Protein AF-A0A937GXF9-F1 (afdb_monomer_lite)

Foldseek 3Di:
DDDDPVVVVVVLVCCVPPPAQLSPQVCCVPPVVHALVSNLVSLCVQ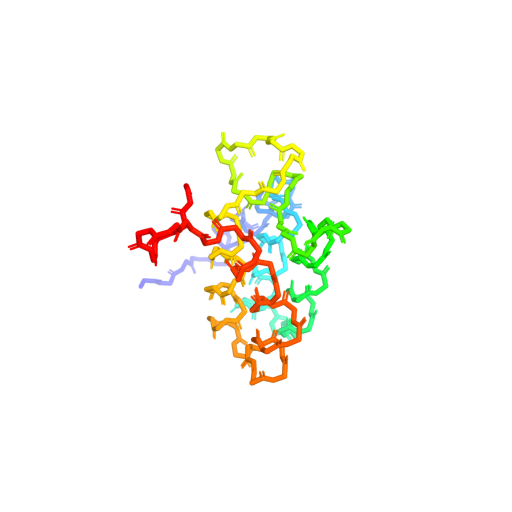ADPLLAGACCLDVVDRGSDGDPVSLVSSQVSCVVRVNDDPCCCVPRPVSNCVVQQDPVRDGD

pLDDT: mean 96.68, std 4.03, range [62.78, 98.69]

Sequence (108 aa):
MQLTSENFNKARGFILVNARMIERRLFHFYFEQGSAEGVYHALYAYRNEDGGFGHGMEPDTASPESQPLFSVMALETLDEVGYLNKEIILEDFMPYFEKITTDKGGIP

Radius of gyration: 15.86 Å; chains: 1; bounding box: 31×25×46 Å

Structure (mmCIF, N/CA/C/O backbone):
data_AF-A0A937GXF9-F1
#
_entry.id   AF-A0A937GXF9-F1
#
loop_
_atom_site.group_PDB
_atom_site.id
_atom_site.type_symbol
_atom_site.label_atom_id
_atom_site.label_alt_id
_atom_site.label_comp_id
_atom_site.label_asym_id
_atom_site.label_entity_id
_atom_site.label_seq_id
_atom_site.pdbx_PDB_ins_code
_atom_site.Cartn_x
_atom_site.Cartn_y
_atom_site.Cartn_z
_atom_site.occupancy
_atom_site.B_iso_or_equiv
_atom_site.auth_seq_id
_atom_site.auth_comp_id
_atom_site.auth_asym_id
_atom_site.auth_atom_id
_atom_site.pdbx_PDB_model_num
ATOM 1 N N . MET A 1 1 ? -12.379 -12.410 19.691 1.00 62.78 1 MET A N 1
ATOM 2 C CA . MET A 1 1 ? -12.259 -11.783 21.028 1.00 62.78 1 MET A CA 1
ATOM 3 C C . MET A 1 1 ? -12.432 -10.284 20.833 1.00 62.78 1 MET A C 1
ATOM 5 O O . MET A 1 1 ? -11.855 -9.781 19.883 1.00 62.78 1 MET A O 1
ATOM 9 N N . GLN A 1 2 ? -13.247 -9.601 21.640 1.00 84.62 2 GLN A N 1
ATOM 10 C CA . GLN A 1 2 ? -13.442 -8.145 21.542 1.00 84.62 2 GLN A CA 1
ATOM 11 C C . GLN A 1 2 ? -12.700 -7.453 22.691 1.00 84.62 2 GLN A C 1
ATOM 13 O O . GLN A 1 2 ? -12.759 -7.930 23.825 1.00 84.62 2 GLN A O 1
ATOM 18 N N . LEU A 1 3 ? -11.979 -6.366 22.402 1.00 92.25 3 LEU A N 1
ATOM 19 C CA . LEU A 1 3 ? -11.304 -5.562 23.426 1.00 92.25 3 LEU A CA 1
ATOM 20 C C . LEU A 1 3 ? -12.330 -4.760 24.239 1.00 92.25 3 LEU A C 1
ATOM 22 O O . LEU A 1 3 ? -13.384 -4.384 23.731 1.00 92.25 3 LEU A O 1
ATOM 26 N N . THR A 1 4 ? -12.004 -4.444 25.495 1.00 97.56 4 THR A N 1
ATOM 27 C CA . THR A 1 4 ? -12.739 -3.406 26.233 1.00 97.56 4 THR A CA 1
ATOM 28 C C . THR A 1 4 ? -12.528 -2.051 25.558 1.00 97.56 4 THR A C 1
ATOM 30 O O . THR A 1 4 ? -11.482 -1.822 24.946 1.00 97.56 4 THR A O 1
ATOM 33 N N . SER A 1 5 ? -13.473 -1.120 25.714 1.00 96.31 5 SER A N 1
ATOM 34 C CA . SER A 1 5 ? -13.348 0.230 25.143 1.00 96.31 5 SER A CA 1
ATOM 35 C C . SER A 1 5 ? -12.067 0.938 25.598 1.00 96.31 5 SER A C 1
ATOM 37 O O . SER A 1 5 ? -11.427 1.634 24.816 1.00 96.31 5 SER A O 1
ATOM 39 N N . GLU A 1 6 ? -11.647 0.722 26.849 1.00 97.94 6 GLU A N 1
ATOM 40 C CA . GLU A 1 6 ? -10.388 1.260 27.369 1.00 97.94 6 GLU A CA 1
ATOM 41 C C . GLU A 1 6 ? -9.167 0.692 26.630 1.00 97.94 6 GLU A C 1
ATOM 43 O O . GLU A 1 6 ? -8.311 1.453 26.175 1.00 97.94 6 GLU A O 1
ATOM 48 N N . ASN A 1 7 ? -9.086 -0.633 26.470 1.00 97.81 7 ASN A N 1
ATOM 49 C CA . ASN A 1 7 ? -7.961 -1.269 25.784 1.00 97.81 7 ASN A CA 1
ATOM 50 C C . ASN A 1 7 ? -7.946 -0.940 24.288 1.00 97.81 7 ASN A C 1
ATOM 52 O O . ASN A 1 7 ? -6.873 -0.724 23.728 1.00 97.81 7 ASN A O 1
ATOM 56 N N . PHE A 1 8 ? -9.119 -0.831 23.658 1.00 97.00 8 PHE A N 1
ATOM 57 C CA . PHE A 1 8 ? -9.236 -0.361 22.281 1.00 97.00 8 PHE A CA 1
ATOM 58 C C . PHE A 1 8 ? -8.681 1.060 22.131 1.00 97.00 8 PHE A C 1
ATOM 60 O O . PHE A 1 8 ? -7.850 1.303 21.262 1.00 97.00 8 PHE A O 1
ATOM 67 N N . ASN A 1 9 ? -9.057 1.987 23.017 1.00 97.50 9 ASN A N 1
ATOM 68 C CA . ASN A 1 9 ? -8.568 3.367 22.965 1.00 97.50 9 ASN A CA 1
ATOM 69 C C . ASN A 1 9 ? -7.052 3.470 23.191 1.00 97.50 9 ASN A C 1
ATOM 71 O O . ASN A 1 9 ? -6.395 4.286 22.543 1.00 97.50 9 ASN A O 1
ATOM 75 N N . LYS A 1 10 ? -6.475 2.624 24.057 1.00 98.06 10 LYS A N 1
ATOM 76 C CA . LYS A 1 10 ? -5.014 2.529 24.228 1.00 98.06 10 LYS A CA 1
ATOM 77 C C . LYS A 1 10 ? -4.328 2.036 22.951 1.00 98.06 10 LYS A C 1
ATOM 79 O O . LYS A 1 10 ? -3.367 2.661 22.510 1.00 98.06 10 LYS A O 1
ATOM 84 N N . ALA A 1 11 ? -4.839 0.967 22.335 1.00 97.06 11 ALA A N 1
ATOM 85 C CA . ALA A 1 11 ? -4.301 0.433 21.081 1.00 97.06 11 ALA A CA 1
ATOM 86 C C . ALA A 1 11 ? -4.414 1.449 19.932 1.00 97.06 11 ALA A C 1
ATOM 88 O O . ALA A 1 11 ? -3.433 1.714 19.239 1.00 97.06 11 ALA A O 1
ATOM 89 N N . ARG A 1 12 ? -5.580 2.094 19.797 1.00 97.62 12 ARG A N 1
ATOM 90 C CA . ARG A 1 12 ? -5.821 3.200 18.864 1.00 97.62 12 ARG A CA 1
ATOM 91 C C . ARG A 1 12 ? -4.791 4.312 19.041 1.00 97.62 12 ARG A C 1
ATOM 93 O O . ARG A 1 12 ? -4.147 4.712 18.077 1.00 97.62 12 ARG A O 1
ATOM 100 N N . GLY A 1 13 ? -4.615 4.803 20.269 1.00 98.31 13 GLY A N 1
ATOM 101 C CA . GLY A 1 13 ? -3.641 5.852 20.571 1.00 98.31 13 GLY A CA 1
ATOM 102 C C . GLY A 1 13 ? -2.213 5.441 20.210 1.00 98.31 13 GLY A C 1
ATOM 103 O O . GLY A 1 13 ? -1.493 6.216 19.587 1.00 98.31 13 GLY A O 1
ATOM 104 N N . PHE A 1 14 ? -1.824 4.204 20.528 1.00 98.38 14 PHE A N 1
ATOM 105 C CA . PHE A 1 14 ? -0.507 3.675 20.182 1.00 98.38 14 PHE A CA 1
ATOM 106 C C . PHE A 1 14 ? -0.262 3.663 18.666 1.00 98.38 14 PHE A C 1
ATOM 108 O O . PHE A 1 14 ? 0.778 4.156 18.227 1.00 98.38 14 PHE A O 1
ATOM 115 N N . ILE A 1 15 ? -1.218 3.171 17.869 1.00 98.12 15 ILE A N 1
ATOM 116 C CA . ILE A 1 15 ? -1.111 3.128 16.400 1.00 98.12 15 ILE A CA 1
ATOM 117 C C . ILE A 1 15 ? -1.025 4.542 15.822 1.00 98.12 15 ILE A C 1
ATOM 119 O O . ILE A 1 15 ? -0.123 4.834 15.039 1.00 98.12 15 ILE A O 1
ATOM 123 N N . LEU A 1 16 ? -1.919 5.445 16.238 1.00 97.06 16 LEU A N 1
ATOM 124 C CA . LEU A 1 16 ? -1.960 6.811 15.709 1.00 97.06 16 LEU A CA 1
ATOM 125 C C . LEU A 1 16 ? -0.695 7.622 16.023 1.00 97.06 16 LEU A C 1
ATOM 127 O O . LEU A 1 16 ? -0.359 8.529 15.264 1.00 97.06 16 LEU A O 1
ATOM 131 N N . VAL A 1 17 ? 0.007 7.306 17.114 1.00 98.19 17 VAL A N 1
ATOM 132 C CA . VAL A 1 17 ? 1.255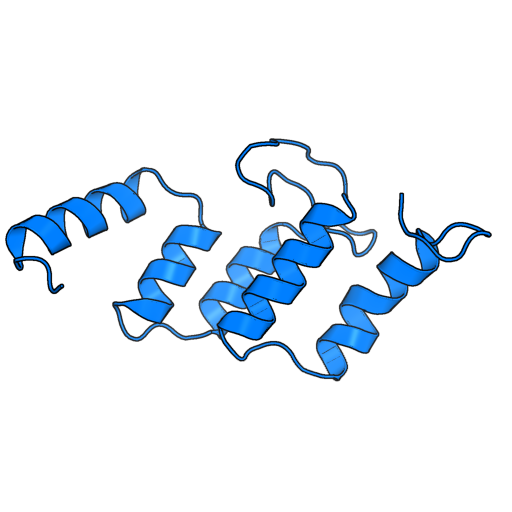 7.981 17.499 1.00 98.19 17 VAL A CA 1
ATOM 133 C C . VAL A 1 17 ? 2.479 7.348 16.835 1.00 98.19 17 VAL A C 1
ATOM 135 O O . VAL A 1 17 ? 3.336 8.082 16.345 1.00 98.19 17 VAL A O 1
ATOM 138 N N . ASN A 1 18 ? 2.567 6.014 16.791 1.00 97.75 18 ASN A N 1
ATOM 139 C CA . ASN A 1 18 ? 3.823 5.314 16.488 1.00 97.75 18 ASN A CA 1
ATOM 140 C C . ASN A 1 18 ? 3.871 4.662 15.103 1.00 97.75 18 ASN A C 1
ATOM 142 O O . ASN A 1 18 ? 4.957 4.503 14.557 1.00 97.75 18 ASN A O 1
ATOM 146 N N . ALA A 1 19 ? 2.731 4.271 14.529 1.00 97.06 19 ALA A N 1
ATOM 147 C CA . ALA A 1 19 ? 2.723 3.545 13.261 1.00 97.06 19 ALA A CA 1
ATOM 148 C C . ALA A 1 19 ? 2.984 4.480 12.067 1.00 97.06 19 ALA A C 1
ATOM 150 O O . ALA A 1 19 ? 2.854 5.707 12.197 1.00 97.06 19 ALA A O 1
ATOM 151 N N . ARG A 1 20 ? 3.325 3.925 10.896 1.00 96.06 20 ARG A N 1
ATOM 152 C CA . ARG A 1 20 ? 3.527 4.714 9.670 1.00 96.06 20 ARG A CA 1
ATOM 153 C C . ARG A 1 20 ? 2.177 5.165 9.116 1.00 96.06 20 ARG A C 1
ATOM 155 O O . ARG A 1 20 ? 1.114 4.762 9.593 1.00 96.06 20 ARG A O 1
ATOM 162 N N . MET A 1 21 ? 2.201 6.029 8.104 1.00 96.69 21 MET A N 1
ATOM 163 C CA . MET A 1 21 ? 0.963 6.564 7.530 1.00 96.69 21 MET A CA 1
ATOM 164 C C . MET A 1 21 ? 0.068 5.459 6.944 1.00 96.69 21 MET A C 1
ATOM 166 O O . MET A 1 21 ? -1.149 5.538 7.101 1.00 96.69 21 MET A O 1
ATOM 170 N N . ILE A 1 22 ? 0.661 4.417 6.348 1.00 97.31 22 ILE A N 1
ATOM 171 C CA . ILE A 1 22 ? -0.066 3.261 5.800 1.00 97.31 22 ILE A CA 1
ATOM 172 C C . ILE A 1 22 ? -0.887 2.578 6.903 1.00 97.31 22 ILE A C 1
ATOM 174 O O . ILE A 1 22 ? -2.110 2.513 6.796 1.00 97.31 22 ILE A O 1
ATOM 178 N N . GLU A 1 23 ? -0.264 2.179 8.017 1.00 97.81 23 GLU A N 1
ATOM 179 C CA . GLU A 1 23 ? -0.977 1.525 9.127 1.00 97.81 23 GLU A CA 1
ATOM 180 C C . GLU A 1 23 ? -2.030 2.430 9.771 1.00 97.81 23 GLU A C 1
ATOM 182 O O . GLU A 1 23 ? -3.090 1.954 10.172 1.00 97.81 23 GLU A O 1
ATOM 187 N N . ARG A 1 24 ? -1.782 3.744 9.865 1.00 98.25 24 ARG A N 1
ATOM 188 C CA . ARG A 1 24 ? -2.788 4.692 10.378 1.00 98.25 24 ARG A CA 1
ATOM 189 C C . ARG A 1 24 ? -4.021 4.734 9.479 1.00 98.25 24 ARG A C 1
ATOM 191 O O . ARG A 1 24 ? -5.141 4.801 9.984 1.00 98.25 24 ARG A O 1
ATOM 198 N N . ARG A 1 25 ? -3.836 4.690 8.156 1.00 98.31 25 ARG A N 1
ATOM 199 C CA . ARG A 1 25 ? -4.946 4.658 7.194 1.00 98.31 25 ARG A CA 1
ATOM 200 C C . ARG A 1 25 ? -5.647 3.309 7.168 1.00 98.31 25 ARG A C 1
ATOM 202 O O . ARG A 1 25 ? -6.873 3.302 7.127 1.00 98.31 25 ARG A O 1
ATOM 209 N N . LEU A 1 26 ? -4.912 2.206 7.293 1.00 98.38 26 LEU A N 1
ATOM 210 C CA . LEU A 1 26 ? -5.497 0.876 7.467 1.00 98.38 26 LEU A CA 1
ATOM 211 C C . LEU A 1 26 ? -6.322 0.796 8.755 1.00 98.38 26 LEU A C 1
ATOM 213 O O . LEU A 1 26 ? -7.443 0.302 8.731 1.00 98.38 26 LEU A O 1
ATOM 217 N N . PHE A 1 27 ? -5.832 1.353 9.866 1.00 98.38 27 PHE A N 1
ATOM 218 C CA . PHE A 1 27 ? -6.602 1.424 11.108 1.00 98.38 27 PHE A CA 1
ATOM 219 C C . PHE A 1 27 ? -7.904 2.210 10.918 1.00 98.38 27 PHE A C 1
ATOM 221 O O . PHE A 1 27 ? -8.974 1.746 11.310 1.00 98.38 27 PHE A O 1
ATOM 228 N N . HIS A 1 28 ? -7.823 3.378 10.279 1.00 98.25 28 HIS A N 1
ATOM 229 C CA . HIS A 1 28 ? -8.995 4.196 9.984 1.00 98.25 28 HIS A CA 1
ATOM 230 C C . HIS A 1 28 ? -10.004 3.443 9.096 1.00 98.25 28 HIS A C 1
ATOM 232 O O . HIS A 1 28 ? -11.201 3.472 9.372 1.00 98.25 28 HIS A O 1
ATOM 238 N N . PHE A 1 29 ? -9.533 2.714 8.078 1.00 98.62 29 PHE A N 1
ATOM 239 C CA . PHE A 1 29 ? -10.362 1.862 7.218 1.00 98.62 29 PHE A CA 1
ATOM 240 C C . PHE A 1 29 ? -11.064 0.747 8.010 1.00 98.62 29 PHE A C 1
ATOM 242 O O . PHE A 1 29 ? -12.291 0.675 8.016 1.00 98.62 29 PHE A O 1
ATOM 249 N N . TYR A 1 30 ? -10.307 -0.077 8.739 1.00 97.81 30 TYR A N 1
ATOM 250 C CA . TYR A 1 30 ? -10.851 -1.257 9.416 1.00 97.81 30 TYR A CA 1
ATOM 251 C C . TYR A 1 30 ? -11.696 -0.941 10.655 1.00 97.81 30 TYR A C 1
ATOM 253 O O . TYR A 1 30 ? -12.605 -1.704 10.981 1.00 97.81 30 TYR A O 1
ATOM 261 N N . PHE A 1 31 ? -11.408 0.154 11.365 1.00 97.00 31 PHE A N 1
ATOM 262 C CA . PHE A 1 31 ? -11.994 0.405 12.687 1.00 97.00 31 PHE A CA 1
ATOM 263 C C . PHE A 1 31 ? -12.751 1.730 12.814 1.00 97.00 31 PHE A C 1
ATOM 265 O O . PHE A 1 31 ? -13.487 1.902 13.786 1.00 97.00 31 PHE A O 1
ATOM 272 N N . GLU A 1 32 ? -12.610 2.660 11.865 1.00 96.50 32 GLU A N 1
ATOM 273 C CA . GLU A 1 32 ? -13.202 4.006 11.952 1.00 96.50 32 GLU A CA 1
ATOM 274 C C . GLU A 1 32 ? -14.021 4.399 10.713 1.00 96.50 32 GLU A C 1
ATOM 276 O O . GLU A 1 32 ? -14.293 5.578 10.507 1.00 96.50 32 GLU A O 1
ATOM 281 N N . GLN A 1 33 ? -14.465 3.419 9.914 1.00 97.06 33 GLN A N 1
ATOM 282 C CA . GLN A 1 33 ? -15.280 3.640 8.705 1.00 97.06 33 GLN A CA 1
ATOM 283 C C . GLN A 1 33 ? -14.578 4.526 7.659 1.00 97.06 33 GLN A C 1
ATOM 285 O O . GLN A 1 33 ? -15.215 5.262 6.904 1.00 97.06 33 GLN A O 1
ATOM 290 N N . GLY A 1 34 ? -13.247 4.466 7.619 1.00 97.62 34 GLY A N 1
ATOM 291 C CA . GLY A 1 34 ? -12.440 5.128 6.607 1.00 97.62 34 GLY A CA 1
ATOM 292 C C . GLY A 1 34 ? -12.639 4.556 5.208 1.00 97.62 34 GLY A C 1
ATOM 293 O O . GLY A 1 34 ? -12.997 3.394 5.046 1.00 97.62 34 GLY A O 1
ATOM 294 N N . SER A 1 35 ? -12.355 5.364 4.184 1.00 98.12 35 SER A N 1
ATOM 295 C CA . SER A 1 35 ? -12.377 4.910 2.792 1.00 98.12 35 SER A CA 1
ATOM 296 C C . SER A 1 35 ? -11.083 4.194 2.400 1.00 98.12 35 SER A C 1
ATOM 298 O O . SER A 1 35 ? -9.990 4.557 2.846 1.00 98.12 35 SER A O 1
ATOM 300 N N . ALA A 1 36 ? -11.205 3.219 1.498 1.00 98.50 36 ALA A N 1
ATOM 301 C CA . ALA A 1 36 ? -10.067 2.558 0.861 1.00 98.50 36 ALA A CA 1
ATOM 302 C C . ALA A 1 36 ? -9.192 3.546 0.056 1.00 98.50 36 ALA A C 1
ATOM 304 O O . ALA A 1 36 ? -7.974 3.409 0.018 1.00 98.50 36 ALA A O 1
ATOM 305 N N . GLU A 1 37 ? -9.789 4.614 -0.484 1.00 98.56 37 GLU A N 1
ATOM 306 C CA . GLU A 1 37 ? -9.080 5.722 -1.149 1.00 98.56 37 GLU A CA 1
ATOM 307 C C . GLU A 1 37 ? -8.033 6.387 -0.233 1.00 98.56 37 GLU A C 1
ATOM 309 O O . GLU A 1 37 ? -6.936 6.742 -0.666 1.00 98.56 37 GLU A O 1
ATOM 314 N N . GLY A 1 38 ? -8.320 6.498 1.069 1.00 98.44 38 GLY A N 1
ATOM 315 C CA . GLY A 1 38 ? -7.353 7.015 2.037 1.00 98.44 38 GLY A CA 1
ATOM 316 C C . GLY A 1 38 ? -6.122 6.117 2.198 1.00 98.44 38 GLY A C 1
ATOM 317 O O . GLY A 1 38 ? -5.025 6.629 2.426 1.00 98.44 38 GLY A O 1
ATOM 318 N N . VAL A 1 39 ? -6.293 4.798 2.073 1.00 98.69 39 VAL A N 1
ATOM 319 C CA . VAL A 1 39 ? -5.195 3.817 2.088 1.00 98.69 39 VAL A CA 1
ATOM 320 C C . VAL A 1 39 ? -4.405 3.904 0.787 1.00 98.69 39 VAL A C 1
ATOM 322 O O . VAL A 1 39 ? -3.184 4.029 0.838 1.00 98.69 39 VAL A O 1
ATOM 325 N N . TYR A 1 40 ? -5.096 3.951 -0.356 1.00 98.69 40 TYR A N 1
ATOM 326 C CA . TYR A 1 40 ? -4.493 4.153 -1.675 1.00 98.69 40 TYR A CA 1
ATOM 327 C C . TYR A 1 40 ? -3.550 5.362 -1.698 1.00 98.69 40 TYR A C 1
ATOM 329 O O . TYR A 1 40 ? -2.379 5.225 -2.044 1.00 98.69 40 TYR A O 1
ATOM 337 N N . HIS A 1 41 ? -4.003 6.534 -1.245 1.00 98.56 41 HIS A N 1
ATOM 338 C CA . HIS A 1 41 ? -3.156 7.729 -1.239 1.00 98.56 41 HIS A CA 1
ATOM 339 C C . HIS A 1 41 ? -1.945 7.612 -0.309 1.00 98.56 41 HIS A C 1
ATOM 341 O O . HIS A 1 41 ? -0.875 8.124 -0.636 1.00 98.56 41 HIS A O 1
ATOM 347 N N . ALA A 1 42 ? -2.089 6.950 0.843 1.00 98.06 42 ALA A N 1
ATOM 348 C CA . ALA A 1 42 ? -0.958 6.723 1.736 1.00 98.06 42 ALA A CA 1
ATOM 349 C C . ALA A 1 42 ? 0.063 5.751 1.140 1.00 98.06 42 ALA A C 1
ATOM 351 O O . ALA A 1 42 ? 1.251 5.989 1.310 1.00 98.06 42 ALA A O 1
ATOM 352 N N . LEU A 1 43 ? -0.380 4.710 0.429 1.00 97.69 43 LEU A N 1
ATOM 353 C CA . LEU A 1 43 ? 0.494 3.778 -0.287 1.00 97.69 43 LEU A CA 1
ATOM 354 C C . LEU A 1 43 ? 1.220 4.460 -1.447 1.00 97.69 43 LEU A C 1
ATOM 356 O O . LEU A 1 43 ? 2.436 4.355 -1.563 1.00 97.69 43 LEU A O 1
ATOM 360 N N . TYR A 1 44 ? 0.499 5.207 -2.285 1.00 98.19 44 TYR A N 1
ATOM 361 C CA . TYR A 1 44 ? 1.082 5.858 -3.464 1.00 98.19 44 TYR A CA 1
ATOM 362 C C . TYR A 1 44 ? 2.064 6.978 -3.113 1.00 98.19 44 TYR A C 1
ATOM 364 O O . TYR A 1 44 ? 2.878 7.351 -3.950 1.00 98.19 44 TYR A O 1
ATOM 372 N N . ALA A 1 45 ? 2.070 7.464 -1.868 1.00 97.94 45 ALA A N 1
ATOM 373 C CA . ALA A 1 45 ? 3.122 8.350 -1.375 1.00 97.94 45 ALA A CA 1
ATOM 374 C C . ALA A 1 45 ? 4.505 7.669 -1.272 1.00 97.94 45 ALA A C 1
ATOM 376 O O . ALA A 1 45 ? 5.508 8.366 -1.152 1.00 97.94 45 ALA A O 1
ATOM 377 N N . TYR A 1 46 ? 4.567 6.333 -1.325 1.00 97.94 46 TYR A N 1
ATOM 378 C CA . TYR A 1 46 ? 5.808 5.547 -1.343 1.00 97.94 46 TYR A CA 1
ATOM 379 C C . TYR A 1 46 ? 6.244 5.163 -2.768 1.00 97.94 46 TYR A C 1
ATOM 381 O O . TYR A 1 46 ? 7.249 4.472 -2.935 1.00 97.94 46 TYR A O 1
ATOM 389 N N . ARG A 1 47 ? 5.487 5.566 -3.796 1.00 98.12 47 ARG A N 1
ATOM 390 C CA . ARG A 1 47 ? 5.754 5.224 -5.196 1.00 98.12 47 ARG A CA 1
ATOM 391 C C . ARG A 1 47 ? 6.860 6.110 -5.774 1.00 98.12 47 ARG A C 1
ATOM 393 O O . ARG A 1 47 ? 6.798 7.331 -5.657 1.00 98.12 47 ARG A O 1
ATOM 400 N N . ASN A 1 48 ? 7.832 5.490 -6.432 1.00 98.50 48 ASN A N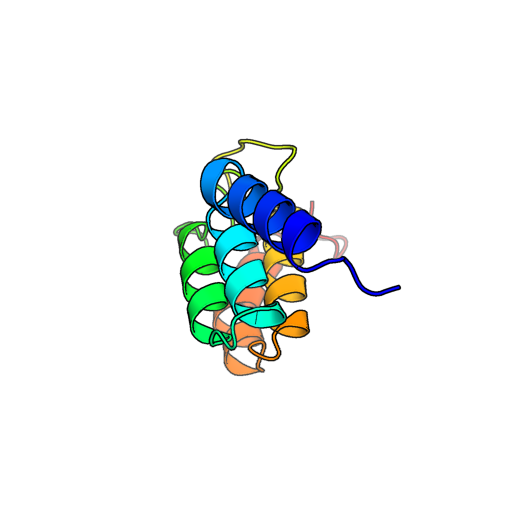 1
ATOM 401 C CA . ASN A 1 48 ? 8.934 6.160 -7.117 1.00 98.50 48 ASN A CA 1
ATOM 402 C C . ASN A 1 48 ? 8.596 6.457 -8.586 1.00 98.50 48 ASN A C 1
ATOM 404 O O . ASN A 1 48 ? 7.694 5.857 -9.175 1.00 98.50 48 ASN A O 1
ATOM 408 N N . GLU A 1 49 ? 9.369 7.355 -9.206 1.00 97.81 49 GLU A N 1
ATOM 409 C CA . GLU A 1 49 ? 9.213 7.736 -10.622 1.00 97.81 49 GLU A CA 1
ATOM 410 C C . GLU A 1 49 ? 9.389 6.557 -11.593 1.00 97.81 49 GLU A C 1
ATOM 412 O O . GLU A 1 49 ? 8.886 6.590 -12.714 1.00 97.81 49 GLU A O 1
ATOM 417 N N . ASP A 1 50 ? 10.087 5.500 -11.173 1.00 97.69 50 ASP A N 1
ATOM 418 C CA . ASP A 1 50 ? 10.310 4.302 -11.979 1.00 97.69 50 ASP A CA 1
ATOM 419 C C . ASP A 1 50 ? 9.132 3.312 -11.972 1.00 97.69 50 ASP A C 1
ATOM 421 O O . ASP A 1 50 ? 9.214 2.278 -12.638 1.00 97.69 50 ASP A O 1
ATOM 425 N N . GLY A 1 51 ? 8.059 3.630 -11.240 1.00 97.88 51 GLY A N 1
ATOM 426 C CA . GLY A 1 51 ? 6.858 2.812 -11.094 1.00 97.88 51 GLY A CA 1
ATOM 427 C C . GLY A 1 51 ? 6.923 1.775 -9.968 1.00 97.88 51 GLY A C 1
ATOM 428 O O . GLY A 1 51 ? 5.915 1.121 -9.698 1.00 97.88 51 GLY A O 1
ATOM 429 N N . GLY A 1 52 ? 8.071 1.627 -9.302 1.00 98.12 52 GLY A N 1
ATOM 430 C CA . GLY A 1 52 ? 8.216 0.791 -8.114 1.00 98.12 52 GLY A CA 1
ATOM 431 C C . GLY A 1 52 ? 7.833 1.526 -6.829 1.00 98.12 52 GLY A C 1
ATOM 432 O O . GLY A 1 52 ? 7.447 2.696 -6.839 1.00 98.12 52 GLY A O 1
ATOM 433 N N . PHE A 1 53 ? 7.945 0.831 -5.699 1.00 98.25 53 PHE A N 1
ATOM 434 C CA . PHE A 1 53 ? 7.702 1.392 -4.367 1.00 98.25 53 PHE A CA 1
ATOM 435 C C . PHE A 1 53 ? 8.975 1.332 -3.533 1.00 98.25 53 PHE A C 1
ATOM 437 O O . PHE A 1 53 ? 9.676 0.323 -3.582 1.00 98.25 53 PHE A O 1
ATOM 444 N N . GLY A 1 54 ? 9.233 2.399 -2.777 1.00 96.94 54 GLY A N 1
ATOM 445 C CA . GLY A 1 54 ? 10.435 2.651 -1.984 1.00 96.94 54 GLY A CA 1
ATOM 446 C C . GLY A 1 54 ? 10.106 3.281 -0.630 1.00 96.94 54 GLY A C 1
ATOM 447 O O . GLY A 1 54 ? 9.082 2.981 -0.024 1.00 96.94 54 GLY A O 1
ATOM 448 N N . HIS A 1 55 ? 10.978 4.164 -0.147 1.00 96.44 55 HIS A N 1
ATOM 449 C CA . HIS A 1 55 ? 10.776 5.028 1.030 1.00 96.44 55 HIS A CA 1
ATOM 450 C C . HIS A 1 55 ? 10.297 4.345 2.322 1.00 96.44 55 HIS A C 1
ATOM 452 O O . HIS A 1 55 ? 9.580 4.940 3.127 1.00 96.44 55 HIS A O 1
ATOM 458 N N . GLY A 1 56 ? 10.719 3.104 2.550 1.00 94.19 56 GLY A N 1
ATOM 459 C CA . GLY A 1 56 ? 10.293 2.328 3.711 1.00 94.19 56 GLY A CA 1
ATOM 460 C C . GLY A 1 56 ? 8.861 1.811 3.640 1.00 94.19 56 GLY A C 1
ATOM 461 O O . GLY A 1 56 ? 8.141 1.826 4.642 1.00 94.19 56 GLY A O 1
ATOM 462 N N . MET A 1 57 ? 8.453 1.384 2.443 1.00 95.69 57 MET A N 1
ATOM 463 C CA . MET A 1 57 ? 7.188 0.698 2.172 1.00 95.69 57 MET A CA 1
ATOM 464 C C . MET A 1 57 ? 7.047 -0.599 2.989 1.00 95.69 57 MET A C 1
ATOM 466 O O . MET A 1 57 ? 5.995 -0.851 3.579 1.00 95.69 57 MET A O 1
ATOM 470 N N . GLU A 1 58 ? 8.115 -1.381 3.125 1.00 93.56 58 GLU A N 1
ATOM 471 C CA . GLU A 1 58 ? 8.185 -2.509 4.061 1.00 93.56 58 GLU A CA 1
ATOM 472 C C . GLU A 1 58 ? 8.756 -2.010 5.412 1.00 93.56 58 GLU A C 1
ATOM 474 O O . GLU A 1 58 ? 9.706 -1.225 5.420 1.00 93.56 58 GLU A O 1
ATOM 479 N N . PRO A 1 59 ? 8.129 -2.341 6.559 1.00 91.31 59 PRO A N 1
ATOM 480 C CA . PRO A 1 59 ? 8.451 -1.721 7.849 1.00 91.31 59 PRO A CA 1
ATOM 481 C C . PRO A 1 59 ? 9.853 -2.035 8.386 1.00 91.31 59 PRO A C 1
ATOM 483 O O . PRO A 1 59 ? 10.40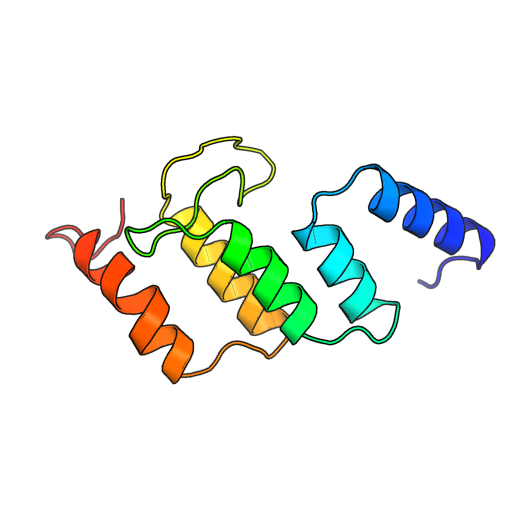1 -1.200 9.110 1.00 91.31 59 PRO A O 1
ATOM 486 N N . ASP A 1 60 ? 10.438 -3.182 8.045 1.00 92.31 60 ASP A N 1
ATOM 487 C CA . ASP A 1 60 ? 11.774 -3.579 8.500 1.00 92.31 60 ASP A CA 1
ATOM 488 C C . ASP A 1 60 ? 12.901 -2.939 7.669 1.00 92.31 60 ASP A C 1
ATOM 490 O O . ASP A 1 60 ? 14.071 -2.951 8.070 1.00 92.31 60 ASP A O 1
ATOM 494 N N . THR A 1 61 ? 12.577 -2.326 6.530 1.00 89.44 61 THR A N 1
ATOM 495 C CA . THR A 1 61 ? 13.557 -1.782 5.589 1.00 89.44 61 THR A CA 1
ATOM 496 C C . THR A 1 61 ? 13.286 -0.314 5.275 1.00 89.44 61 THR A C 1
ATOM 498 O O . THR A 1 61 ? 12.330 0.037 4.612 1.00 89.44 61 THR A O 1
ATOM 501 N N . ALA A 1 62 ? 14.188 0.594 5.658 1.00 89.31 62 ALA A N 1
ATOM 502 C CA . ALA A 1 62 ? 14.066 2.026 5.340 1.00 89.31 62 ALA A CA 1
ATOM 503 C C . ALA A 1 62 ? 14.629 2.400 3.949 1.00 89.31 62 ALA A C 1
ATOM 505 O O . ALA A 1 62 ? 15.097 3.523 3.747 1.00 89.31 62 ALA A O 1
ATOM 506 N N . SER A 1 63 ? 14.655 1.453 3.003 1.00 95.00 63 SER A N 1
ATOM 507 C CA . SER A 1 63 ? 15.249 1.675 1.680 1.00 95.00 63 SER A CA 1
ATOM 508 C C . SER A 1 63 ? 14.453 2.734 0.909 1.00 95.00 63 SER A C 1
ATOM 510 O O . SER A 1 63 ? 13.234 2.587 0.790 1.00 95.00 63 SER A O 1
ATOM 512 N N . PRO A 1 64 ? 15.106 3.780 0.364 1.00 97.06 64 PRO A N 1
ATOM 513 C CA . PRO A 1 64 ? 14.445 4.726 -0.529 1.00 97.06 64 PRO A CA 1
ATOM 514 C C . PRO A 1 64 ? 14.197 4.120 -1.917 1.00 97.06 64 PRO A C 1
ATOM 516 O O . PRO A 1 64 ? 13.250 4.514 -2.590 1.00 97.06 64 PRO A O 1
ATOM 519 N N . GLU A 1 65 ? 15.019 3.150 -2.317 1.00 97.62 65 GLU A N 1
ATOM 520 C CA . GLU A 1 65 ? 14.983 2.547 -3.647 1.00 97.62 65 GLU A CA 1
ATOM 521 C C . GLU A 1 65 ? 13.782 1.627 -3.832 1.00 97.62 65 GLU A C 1
ATOM 523 O O . GLU A 1 65 ? 13.325 0.980 -2.882 1.00 97.62 65 GLU A O 1
ATOM 528 N N . SER A 1 66 ? 13.339 1.527 -5.084 1.00 97.75 66 SER A N 1
ATOM 529 C CA . SER A 1 66 ? 12.290 0.604 -5.493 1.00 97.75 66 SER A CA 1
ATOM 530 C C . SER A 1 66 ? 12.700 -0.847 -5.252 1.00 97.75 66 SER A C 1
ATOM 532 O O . SER A 1 66 ? 13.769 -1.273 -5.693 1.00 97.75 66 SER A O 1
ATOM 534 N N . GLN A 1 67 ? 11.847 -1.622 -4.575 1.00 96.00 67 GLN A N 1
ATOM 535 C CA . GLN A 1 67 ? 12.054 -3.062 -4.398 1.00 96.00 67 GLN A CA 1
ATOM 536 C C . GLN A 1 67 ? 10.857 -3.881 -4.900 1.00 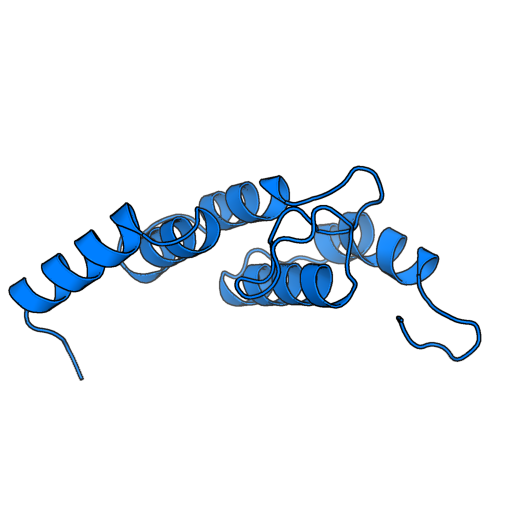96.00 67 GLN A C 1
ATOM 538 O O . GLN A 1 67 ? 9.703 -3.458 -4.752 1.00 96.00 67 GLN A O 1
ATOM 543 N N . PRO A 1 68 ? 11.089 -5.074 -5.478 1.00 96.00 68 PRO A N 1
ATOM 544 C CA . PRO A 1 68 ? 10.004 -5.930 -5.959 1.00 96.00 68 PRO A CA 1
ATOM 545 C C . PRO A 1 68 ? 9.034 -6.316 -4.837 1.00 96.00 68 PRO A C 1
ATOM 547 O O . PRO A 1 68 ? 7.823 -6.181 -5.006 1.00 96.00 68 PRO A O 1
ATOM 550 N N . LEU A 1 69 ? 9.560 -6.666 -3.656 1.00 96.25 69 LEU A N 1
ATOM 551 C CA . LEU A 1 69 ? 8.763 -6.961 -2.460 1.00 96.25 69 LEU A CA 1
ATOM 552 C C . LEU A 1 69 ? 7.843 -5.797 -2.068 1.00 96.25 69 LEU A C 1
ATOM 554 O O . LEU A 1 69 ? 6.679 -6.010 -1.746 1.00 96.25 69 LEU A O 1
ATOM 558 N N . PHE A 1 70 ? 8.332 -4.560 -2.142 1.00 97.69 70 PHE A N 1
ATOM 559 C CA . PHE A 1 70 ? 7.557 -3.379 -1.750 1.00 97.69 70 PHE A CA 1
ATOM 560 C C . PHE A 1 70 ? 6.364 -3.164 -2.688 1.00 97.69 70 PHE A C 1
ATOM 562 O O . PHE A 1 70 ? 5.282 -2.779 -2.251 1.00 97.69 70 PHE A O 1
ATOM 569 N N . SER A 1 71 ? 6.549 -3.467 -3.975 1.00 97.69 71 SER A N 1
ATOM 570 C CA . SER A 1 71 ? 5.483 -3.396 -4.980 1.00 97.69 71 SER A CA 1
ATOM 571 C C . SER A 1 71 ? 4.447 -4.506 -4.780 1.00 97.69 71 SER A C 1
ATOM 573 O O . SER A 1 71 ? 3.253 -4.260 -4.932 1.00 97.69 71 SER A O 1
ATOM 575 N N . VAL A 1 72 ? 4.878 -5.706 -4.376 1.00 97.12 72 VAL A N 1
ATOM 576 C CA . VAL A 1 72 ? 3.966 -6.801 -4.000 1.00 97.12 72 VAL A CA 1
ATOM 577 C C . VAL A 1 72 ? 3.142 -6.427 -2.765 1.00 97.12 72 VAL A C 1
ATOM 579 O O . VAL A 1 72 ? 1.924 -6.550 -2.805 1.00 97.12 72 VAL A O 1
ATOM 582 N N . MET A 1 73 ? 3.757 -5.864 -1.722 1.00 97.75 73 MET A N 1
ATOM 583 C CA . MET A 1 73 ? 3.019 -5.404 -0.537 1.00 97.75 73 MET A CA 1
ATOM 584 C C . MET A 1 73 ? 1.987 -4.320 -0.867 1.00 97.75 73 MET A C 1
ATOM 586 O O . MET A 1 73 ? 0.902 -4.297 -0.285 1.00 97.75 73 MET A O 1
ATOM 590 N N . ALA A 1 74 ? 2.309 -3.411 -1.794 1.00 98.06 74 ALA A N 1
ATOM 591 C CA . ALA A 1 74 ? 1.364 -2.395 -2.250 1.00 98.06 74 ALA A CA 1
ATOM 592 C C . ALA A 1 74 ? 0.165 -3.041 -2.960 1.00 98.06 74 ALA A C 1
ATOM 594 O O . ALA A 1 74 ? -0.971 -2.687 -2.649 1.00 98.06 74 ALA A O 1
ATOM 595 N N . LEU A 1 75 ? 0.402 -4.014 -3.850 1.00 97.94 75 LEU A N 1
ATOM 596 C CA . LEU A 1 75 ? -0.665 -4.792 -4.492 1.00 97.94 75 LEU A CA 1
ATOM 597 C C . LEU A 1 75 ? -1.553 -5.503 -3.470 1.00 97.94 75 LEU A C 1
ATOM 599 O O . LEU A 1 75 ? -2.768 -5.340 -3.518 1.00 97.94 75 LEU A O 1
ATOM 603 N N . GLU A 1 76 ? -0.952 -6.256 -2.549 1.00 98.19 76 GLU A N 1
ATOM 604 C CA . GLU A 1 76 ? -1.674 -7.010 -1.517 1.00 98.19 76 GLU A CA 1
ATOM 605 C C . GLU A 1 76 ? -2.521 -6.076 -0.651 1.00 98.19 76 GLU A C 1
ATOM 607 O O . GLU A 1 76 ? -3.701 -6.330 -0.431 1.00 98.19 76 GLU A O 1
ATOM 612 N N . THR A 1 77 ? -1.967 -4.931 -0.244 1.00 98.38 77 THR A N 1
ATOM 613 C CA . THR A 1 77 ? -2.705 -3.967 0.580 1.00 98.38 77 THR A CA 1
ATOM 614 C C . THR A 1 77 ? -3.884 -3.355 -0.182 1.00 98.38 77 THR A C 1
ATOM 616 O O . THR A 1 77 ? -4.949 -3.157 0.398 1.00 98.38 77 THR A O 1
ATOM 619 N N . LEU A 1 78 ? -3.725 -3.047 -1.477 1.00 98.69 78 LEU A N 1
ATOM 620 C CA . LEU A 1 78 ? -4.821 -2.539 -2.312 1.00 98.69 78 LEU A CA 1
ATOM 621 C C . LEU A 1 78 ? -5.915 -3.592 -2.524 1.00 98.69 78 LEU A C 1
ATOM 623 O O . LEU A 1 78 ? -7.092 -3.228 -2.556 1.00 98.69 78 LEU A O 1
ATOM 627 N N . ASP A 1 79 ? -5.544 -4.865 -2.673 1.00 98.62 79 ASP A N 1
ATOM 628 C CA . ASP A 1 79 ? -6.487 -5.981 -2.800 1.00 98.62 79 ASP A CA 1
ATOM 629 C C . ASP A 1 79 ? -7.286 -6.171 -1.504 1.00 98.62 79 ASP A C 1
ATOM 631 O O . ASP A 1 79 ? -8.516 -6.190 -1.527 1.00 98.62 79 ASP A O 1
ATOM 635 N N . GLU A 1 80 ? -6.604 -6.177 -0.354 1.00 98.25 80 GLU A N 1
ATOM 636 C CA . GLU A 1 80 ? -7.220 -6.332 0.969 1.00 98.25 80 GLU A CA 1
ATOM 637 C C . GLU A 1 80 ? -8.289 -5.274 1.268 1.00 98.25 80 GLU A C 1
ATOM 639 O O . GLU A 1 80 ? -9.336 -5.584 1.842 1.00 98.25 80 GLU A O 1
ATOM 644 N N . VAL A 1 81 ? -8.051 -4.020 0.871 1.00 98.56 81 VAL A N 1
ATOM 645 C CA . VAL A 1 81 ? -9.020 -2.931 1.073 1.00 98.56 81 VAL A CA 1
ATOM 646 C C . VAL A 1 81 ? -10.036 -2.807 -0.069 1.00 98.56 81 VAL A C 1
ATOM 648 O O . VAL A 1 81 ? -10.866 -1.896 -0.052 1.00 98.56 81 VAL A O 1
ATOM 651 N N . GLY A 1 82 ? -9.986 -3.701 -1.063 1.00 98.38 82 GLY A N 1
ATOM 652 C CA . GLY A 1 82 ? -10.894 -3.721 -2.211 1.00 98.38 82 GLY A CA 1
ATOM 653 C C . GLY A 1 82 ? -10.722 -2.541 -3.171 1.00 98.38 82 GLY A C 1
ATOM 654 O O . GLY A 1 82 ? -11.682 -2.149 -3.834 1.00 98.38 82 GLY A O 1
ATOM 655 N N . TYR A 1 83 ? -9.529 -1.941 -3.222 1.00 98.56 83 TYR A N 1
ATOM 656 C CA . TYR A 1 83 ? -9.203 -0.829 -4.123 1.00 98.56 83 TYR A CA 1
ATOM 657 C C . TYR A 1 83 ? -8.466 -1.284 -5.389 1.00 98.56 83 TYR A C 1
ATOM 659 O O . TYR A 1 83 ? -8.430 -0.551 -6.379 1.00 98.56 83 TYR A O 1
ATOM 667 N N . LEU A 1 84 ? -7.887 -2.489 -5.378 1.00 98.50 84 LEU A N 1
ATOM 668 C CA . LEU A 1 84 ? -7.202 -3.044 -6.538 1.00 98.50 84 LEU A CA 1
ATOM 669 C C . LEU A 1 84 ? -8.191 -3.317 -7.677 1.00 98.50 84 LEU A C 1
ATOM 671 O O . LEU A 1 84 ? -9.223 -3.963 -7.505 1.00 98.50 84 LEU A O 1
ATOM 675 N N . ASN A 1 85 ? -7.858 -2.828 -8.866 1.00 98.31 85 ASN A N 1
ATOM 676 C CA . ASN A 1 85 ? -8.637 -3.032 -10.080 1.00 98.31 85 ASN A CA 1
ATOM 677 C C . ASN A 1 85 ? -7.710 -3.278 -11.274 1.00 98.31 85 ASN A C 1
ATOM 679 O O . ASN A 1 85 ? -6.485 -3.175 -11.176 1.00 98.31 85 ASN A O 1
ATOM 683 N N . LYS A 1 86 ? -8.311 -3.645 -12.407 1.00 98.44 86 LYS A N 1
ATOM 684 C CA . LYS A 1 86 ? -7.582 -4.014 -13.620 1.00 98.44 86 LYS A CA 1
ATOM 685 C C . LYS A 1 86 ? -6.725 -2.859 -14.135 1.00 98.44 86 LYS A C 1
ATOM 687 O O . LYS A 1 86 ? -5.609 -3.099 -14.583 1.00 98.44 86 LYS A O 1
ATOM 692 N N . GLU A 1 87 ? -7.245 -1.642 -14.080 1.00 98.50 87 GLU A N 1
ATOM 693 C CA . GLU A 1 87 ? -6.582 -0.441 -14.571 1.00 98.50 87 GLU A CA 1
ATOM 694 C C . GLU A 1 87 ? -5.311 -0.174 -13.757 1.00 98.50 87 GLU A C 1
ATOM 696 O O . GLU A 1 87 ? -4.234 -0.102 -14.336 1.00 98.50 87 GLU A O 1
ATOM 701 N N . ILE A 1 88 ? -5.396 -0.196 -12.422 1.00 98.25 88 ILE A N 1
ATOM 702 C CA . ILE A 1 88 ? -4.230 -0.083 -11.531 1.00 98.25 88 ILE A CA 1
ATOM 703 C C . ILE A 1 88 ? -3.193 -1.171 -11.833 1.00 98.25 88 ILE A C 1
ATOM 705 O O . ILE A 1 88 ? -2.005 -0.882 -11.958 1.00 98.25 88 ILE A O 1
ATOM 709 N N . ILE A 1 89 ? -3.614 -2.431 -11.976 1.00 98.44 89 ILE A N 1
ATOM 710 C CA . ILE A 1 89 ? -2.677 -3.527 -12.262 1.00 98.44 89 ILE A CA 1
ATOM 711 C C . ILE A 1 89 ? -1.922 -3.258 -13.568 1.00 98.44 89 ILE A C 1
ATOM 713 O O . ILE A 1 89 ? -0.694 -3.332 -13.593 1.00 98.44 89 ILE A O 1
ATOM 717 N N . LEU A 1 90 ? -2.651 -2.956 -14.645 1.00 98.50 90 LEU A N 1
ATOM 718 C CA . LEU A 1 90 ? -2.083 -2.820 -15.984 1.00 98.50 90 LEU A CA 1
ATOM 719 C C . LEU A 1 90 ? -1.275 -1.535 -16.169 1.00 98.50 90 LEU A C 1
ATOM 721 O O . LEU A 1 90 ? -0.269 -1.566 -16.871 1.00 98.50 90 LEU A O 1
ATOM 725 N N . GLU A 1 91 ? -1.710 -0.427 -15.579 1.00 97.81 91 GLU A N 1
ATOM 726 C CA . GLU A 1 91 ? -1.102 0.887 -15.801 1.00 97.81 91 GLU A CA 1
ATOM 727 C C . GLU A 1 91 ? -0.004 1.192 -14.782 1.00 97.81 91 GLU A C 1
ATOM 729 O O . GLU A 1 91 ? 1.043 1.720 -15.156 1.00 97.81 91 GLU A O 1
ATOM 734 N N . ASP A 1 92 ? -0.184 0.804 -13.516 1.00 97.56 92 ASP A N 1
ATOM 735 C CA . ASP A 1 92 ? 0.771 1.148 -12.464 1.00 97.56 92 ASP A CA 1
ATOM 736 C C . ASP A 1 92 ? 1.778 0.027 -12.189 1.00 97.56 92 ASP A C 1
ATOM 738 O O . ASP A 1 92 ? 2.972 0.288 -12.030 1.00 97.56 92 ASP A O 1
ATOM 742 N N . PHE A 1 93 ? 1.345 -1.231 -12.121 1.00 98.12 93 PHE A N 1
ATOM 743 C CA . PHE A 1 93 ? 2.219 -2.308 -11.642 1.00 98.12 93 PHE A CA 1
ATOM 744 C C . PHE A 1 93 ? 2.932 -3.063 -12.761 1.00 98.12 93 PHE A C 1
ATOM 746 O O . PHE A 1 93 ? 4.137 -3.311 -12.662 1.00 98.12 93 PHE A O 1
ATOM 753 N N . MET A 1 94 ? 2.219 -3.423 -13.831 1.00 98.00 94 MET A N 1
ATOM 754 C CA . MET A 1 94 ? 2.798 -4.216 -14.920 1.00 98.00 94 MET A CA 1
ATOM 755 C C . MET A 1 94 ? 4.026 -3.559 -15.574 1.00 98.00 94 MET A C 1
ATOM 757 O O . MET A 1 94 ? 5.018 -4.270 -15.731 1.00 98.00 94 MET A O 1
ATOM 761 N N . PRO A 1 95 ? 4.064 -2.240 -15.863 1.00 98.19 95 PRO A N 1
ATOM 762 C CA . PRO A 1 95 ? 5.240 -1.633 -16.491 1.00 98.19 95 PRO A CA 1
ATOM 763 C C . PRO A 1 95 ? 6.512 -1.762 -15.646 1.00 98.19 95 PRO A C 1
ATOM 765 O O . PRO A 1 95 ? 7.598 -1.991 -16.180 1.00 98.19 95 PRO A O 1
ATOM 768 N N . TYR A 1 96 ? 6.386 -1.652 -14.319 1.00 98.19 96 TYR A N 1
ATOM 769 C CA . TYR A 1 96 ? 7.513 -1.851 -13.413 1.00 98.19 96 TYR A CA 1
ATOM 770 C C . TYR A 1 96 ? 7.950 -3.320 -13.395 1.00 98.19 96 TYR A C 1
ATOM 772 O O . TYR A 1 96 ? 9.133 -3.598 -13.576 1.00 98.19 96 TYR A O 1
ATOM 780 N N . PHE A 1 97 ? 7.013 -4.265 -13.247 1.00 98.00 97 PHE A N 1
ATOM 781 C CA . PHE A 1 97 ? 7.340 -5.694 -13.212 1.00 98.00 97 PHE A CA 1
ATOM 782 C C . PHE A 1 97 ? 7.955 -6.202 -14.515 1.00 98.00 97 PHE A C 1
ATOM 784 O O . PHE A 1 97 ? 8.946 -6.927 -14.465 1.00 98.00 97 PHE A O 1
ATOM 791 N N . GLU A 1 98 ? 7.438 -5.791 -15.673 1.00 97.38 98 GLU A N 1
ATOM 792 C CA . GLU A 1 98 ? 8.029 -6.116 -16.975 1.00 97.38 98 GLU A CA 1
ATOM 793 C C . GLU A 1 98 ? 9.467 -5.598 -17.075 1.00 97.38 98 GLU A C 1
ATOM 795 O O . GLU A 1 98 ? 10.359 -6.331 -17.499 1.00 97.38 98 GLU A O 1
ATOM 800 N N . LYS A 1 99 ? 9.716 -4.366 -16.610 1.00 97.50 99 LYS A N 1
ATOM 801 C CA . LYS A 1 99 ? 11.049 -3.749 -16.615 1.00 97.50 99 LYS A CA 1
ATOM 802 C C . LYS A 1 99 ? 12.065 -4.507 -15.754 1.00 97.50 99 LYS A C 1
ATOM 804 O 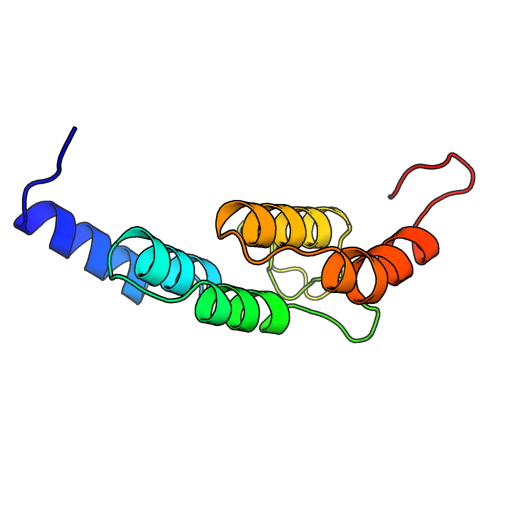O . LYS A 1 99 ? 13.239 -4.547 -16.117 1.00 97.50 99 LYS A O 1
ATOM 809 N N . ILE A 1 100 ? 11.649 -5.066 -14.616 1.00 97.19 100 ILE A N 1
ATOM 810 C CA . ILE A 1 100 ? 12.554 -5.758 -13.680 1.00 97.19 100 ILE A CA 1
ATOM 811 C C . ILE A 1 100 ? 12.585 -7.279 -13.866 1.00 97.19 100 ILE A C 1
ATOM 813 O O . ILE A 1 100 ? 13.374 -7.955 -13.207 1.00 97.19 100 ILE A O 1
ATOM 817 N N . THR A 1 101 ? 11.741 -7.835 -14.735 1.00 97.88 101 THR A N 1
ATOM 818 C CA . THR A 1 101 ? 11.708 -9.278 -14.982 1.00 97.88 101 THR A CA 1
ATOM 819 C C . THR A 1 101 ? 12.997 -9.717 -15.671 1.00 97.88 101 THR A C 1
ATOM 821 O O . THR A 1 101 ? 13.420 -9.168 -16.684 1.00 97.88 101 THR A O 1
ATOM 824 N N . THR A 1 102 ? 13.635 -10.734 -15.104 1.00 96.88 102 THR A N 1
ATOM 825 C CA . THR A 1 102 ? 14.852 -11.346 -15.646 1.00 96.88 102 THR A CA 1
ATOM 826 C C . THR A 1 102 ? 14.539 -12.259 -16.834 1.00 96.88 102 THR A C 1
ATOM 828 O O . THR A 1 102 ? 13.423 -12.757 -16.968 1.00 96.88 102 THR A O 1
ATOM 831 N N . ASP A 1 103 ? 15.555 -12.621 -17.623 1.00 95.81 103 ASP A N 1
ATOM 832 C CA . ASP A 1 103 ? 15.425 -13.589 -18.733 1.00 95.81 103 ASP A CA 1
ATOM 833 C C . ASP A 1 103 ? 14.894 -14.972 -18.302 1.00 95.81 103 ASP A C 1
ATOM 835 O O . ASP A 1 103 ? 14.481 -15.783 -19.131 1.00 95.81 103 ASP A O 1
ATOM 839 N N . LYS A 1 104 ? 14.913 -15.267 -16.995 1.00 95.81 104 LYS A N 1
ATOM 840 C CA . LYS A 1 104 ? 14.373 -16.501 -16.407 1.00 95.81 104 LYS A CA 1
ATOM 841 C C . LYS A 1 104 ? 12.890 -16.394 -16.028 1.00 95.81 104 LYS A C 1
ATOM 843 O O . LYS A 1 104 ? 12.337 -17.369 -15.528 1.00 95.81 104 LYS A O 1
ATOM 848 N N . GLY A 1 105 ? 12.261 -15.236 -16.232 1.00 93.31 105 GLY A N 1
ATOM 849 C CA . GLY A 1 105 ? 10.846 -14.983 -15.943 1.00 93.31 105 GLY A CA 1
ATOM 850 C C . GLY A 1 105 ? 10.527 -14.636 -14.485 1.00 93.31 105 GLY A C 1
ATOM 851 O O . GLY A 1 105 ? 9.357 -14.513 -14.144 1.00 93.31 105 GLY A O 1
ATOM 852 N N . GLY A 1 106 ? 11.537 -14.492 -13.622 1.00 93.50 106 GLY A N 1
ATOM 853 C CA . GLY A 1 106 ? 11.368 -14.029 -12.240 1.00 93.50 106 GLY A CA 1
ATOM 854 C C . GLY A 1 106 ? 11.765 -12.565 -12.064 1.00 93.50 106 GLY A C 1
ATOM 855 O O . GLY A 1 106 ? 12.519 -12.031 -12.879 1.00 93.50 106 GLY A O 1
ATOM 856 N N . ILE A 1 107 ? 11.309 -11.952 -10.975 1.00 93.69 107 ILE A N 1
ATOM 857 C CA . ILE A 1 107 ? 11.745 -10.630 -10.501 1.00 93.69 107 ILE A CA 1
ATOM 858 C C . ILE A 1 107 ? 12.872 -10.793 -9.456 1.00 93.69 107 ILE A C 1
ATOM 860 O O . ILE A 1 107 ? 12.885 -11.824 -8.776 1.00 93.69 107 ILE A O 1
ATOM 864 N N . PRO A 1 108 ? 13.843 -9.862 -9.388 1.00 87.88 108 PRO A N 1
ATOM 865 C CA . PRO A 1 108 ? 15.051 -9.982 -8.565 1.00 87.88 108 PRO A CA 1
ATOM 866 C C . PRO A 1 108 ? 14.813 -9.917 -7.052 1.00 87.88 108 PRO A C 1
ATOM 868 O O . PRO A 1 108 ? 13.757 -9.405 -6.619 1.00 87.88 108 PRO A O 1
#

Secondary structure (DSSP, 8-state):
----HHHHHHHHHHHHHHS-HHHHHHHHHHHH---HHHHHHHHHTTB-TTSSB-TT-STT----S--HHHHHHHHHHHHHTT---HHHIIIIIHHHHHHH--TTS---